Protein AF-A0A538EW09-F1 (afdb_monomer)

Mean predicted aligned error: 12.47 Å

Sequence (63 aa):
MLPEVGITGLIVILIVALLVFGPKRLPEIGRSLGKGMREFKD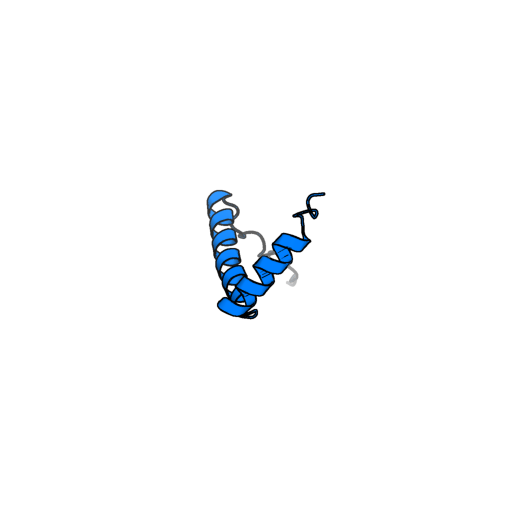SITGNSPEKAELPPSADDTPK

Secondary structure (DSSP, 8-state):
-----SHHHHHHHHHHHHHHH-TTHHHHHHHHHHHHHHHHHHHHHT----TT-PPP-------

pLDDT: mean 80.8, std 15.03, range [50.78, 95.81]

Solvent-accessible surface area (backbone atoms only — not comparable to full-atom values): 4066 Å² total; per-residue (Å²): 137,74,75,77,77,47,71,65,50,53,49,55,54,48,50,55,48,32,70,74,65,32,76,71,44,57,60,50,51,49,53,54,50,50,50,53,51,47,56,52,49,34,66,74,68,68,57,71,85,76,83,74,75,69,74,78,75,90,81,74,90,85,136

Structure (mmCIF, N/CA/C/O backbone):
data_AF-A0A538EW09-F1
#
_entry.id   AF-A0A538EW09-F1
#
loop_
_atom_site.group_PDB
_atom_site.id
_atom_site.type_symbol
_atom_site.label_atom_id
_atom_site.label_alt_id
_atom_site.label_comp_id
_atom_site.label_asym_id
_atom_site.label_entity_id
_atom_site.label_seq_id
_atom_site.pdbx_PDB_ins_code
_atom_site.Cartn_x
_atom_site.Cartn_y
_atom_site.Cartn_z
_atom_site.occupancy
_atom_site.B_iso_or_equiv
_atom_site.auth_seq_id
_atom_site.auth_comp_id
_atom_site.auth_asym_id
_atom_site.auth_atom_id
_atom_site.pdbx_PDB_model_num
ATOM 1 N N . MET A 1 1 ? 27.115 -8.701 -17.598 1.00 50.78 1 MET A N 1
ATOM 2 C CA . MET A 1 1 ? 26.369 -7.429 -17.677 1.00 50.78 1 MET A CA 1
ATOM 3 C C . MET A 1 1 ? 24.919 -7.701 -17.301 1.00 50.78 1 MET A C 1
ATOM 5 O O . MET A 1 1 ? 24.055 -7.730 -18.165 1.00 50.78 1 MET A O 1
ATOM 9 N N . LEU A 1 2 ? 24.666 -8.032 -16.033 1.00 56.47 2 LEU A N 1
ATOM 10 C CA . LEU A 1 2 ? 23.294 -8.154 -15.549 1.00 56.47 2 LEU A CA 1
ATOM 11 C C . LEU A 1 2 ? 22.804 -6.721 -15.333 1.00 56.47 2 LEU A C 1
ATOM 13 O O . LEU A 1 2 ? 23.490 -5.992 -14.614 1.00 56.47 2 LEU A O 1
ATOM 17 N N . PRO A 1 3 ? 21.699 -6.284 -15.965 1.00 61.19 3 PRO A N 1
ATOM 18 C CA . PRO A 1 3 ? 21.055 -5.056 -15.534 1.00 61.19 3 PRO A CA 1
ATOM 19 C C . PRO A 1 3 ? 20.802 -5.248 -14.049 1.00 61.19 3 PRO A C 1
ATOM 21 O O . PRO A 1 3 ? 20.326 -6.304 -13.645 1.00 61.19 3 PRO A O 1
ATOM 24 N N . GLU A 1 4 ? 21.236 -4.295 -13.244 1.00 65.31 4 GLU A N 1
ATOM 25 C CA . GLU A 1 4 ? 21.041 -4.290 -11.806 1.00 65.31 4 GLU A CA 1
ATOM 26 C C . GLU A 1 4 ? 19.533 -4.462 -11.564 1.00 65.31 4 GLU A C 1
ATOM 28 O O . GL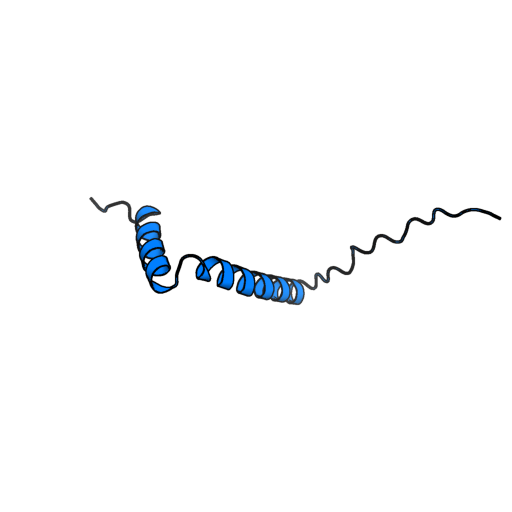U A 1 4 ? 18.758 -3.511 -11.675 1.00 65.31 4 GLU A O 1
ATOM 33 N N . VAL A 1 5 ? 19.086 -5.710 -11.352 1.00 65.31 5 VAL A N 1
ATOM 34 C CA . VAL A 1 5 ? 17.682 -6.093 -11.122 1.00 65.31 5 VAL A CA 1
ATOM 35 C C . VAL A 1 5 ? 17.333 -5.685 -9.691 1.00 65.31 5 VAL A C 1
ATOM 37 O O . VAL A 1 5 ? 16.940 -6.485 -8.855 1.00 65.31 5 VAL A O 1
ATOM 40 N N . GLY A 1 6 ? 17.616 -4.432 -9.368 1.00 81.00 6 GLY A N 1
ATOM 41 C CA . GLY A 1 6 ? 17.309 -3.795 -8.112 1.00 81.00 6 GLY A CA 1
ATOM 42 C C . GLY A 1 6 ? 15.959 -3.104 -8.219 1.00 81.00 6 GLY A C 1
ATOM 43 O O . GLY A 1 6 ? 15.007 -3.607 -8.823 1.00 81.00 6 GLY A O 1
ATOM 44 N N . ILE A 1 7 ? 15.901 -1.901 -7.659 1.00 89.19 7 ILE A N 1
ATOM 45 C CA . ILE A 1 7 ? 14.687 -1.085 -7.541 1.00 89.19 7 ILE A CA 1
ATOM 46 C C . ILE A 1 7 ? 13.966 -0.917 -8.893 1.00 89.19 7 ILE A C 1
ATOM 48 O O . ILE A 1 7 ? 12.738 -0.946 -8.940 1.00 89.19 7 ILE A O 1
ATOM 52 N N . THR A 1 8 ? 14.700 -0.837 -10.006 1.00 88.19 8 THR A N 1
ATOM 53 C CA . THR A 1 8 ? 14.133 -0.721 -11.359 1.00 88.19 8 THR A CA 1
ATOM 54 C C . THR A 1 8 ? 13.227 -1.898 -11.734 1.00 88.19 8 THR A C 1
ATOM 56 O O . THR A 1 8 ? 12.138 -1.684 -12.264 1.00 88.19 8 THR A O 1
ATOM 59 N N . GLY A 1 9 ? 13.629 -3.138 -11.428 1.00 89.75 9 GLY A N 1
ATOM 60 C CA . GLY A 1 9 ? 12.810 -4.324 -11.711 1.00 89.75 9 GLY A CA 1
ATOM 61 C C . GLY A 1 9 ? 11.533 -4.349 -10.871 1.00 89.75 9 GLY A C 1
ATOM 62 O O . GLY A 1 9 ? 10.449 -4.637 -11.381 1.00 89.75 9 GLY A O 1
ATOM 63 N N . LEU A 1 10 ? 11.646 -3.954 -9.600 1.00 91.81 10 LEU A N 1
ATOM 64 C CA . LEU A 1 10 ? 10.506 -3.828 -8.696 1.00 91.81 10 LEU A CA 1
ATOM 65 C C . LEU A 1 10 ? 9.487 -2.798 -9.203 1.00 91.81 10 LEU A C 1
ATOM 67 O O . LEU A 1 10 ? 8.290 -3.071 -9.176 1.00 91.81 10 LEU A O 1
ATOM 71 N N . ILE A 1 11 ? 9.949 -1.647 -9.706 1.00 92.88 11 ILE A N 1
ATOM 72 C CA . ILE A 1 11 ? 9.084 -0.596 -10.265 1.00 92.88 11 ILE A CA 1
ATOM 73 C C . ILE A 1 11 ? 8.282 -1.118 -11.460 1.00 92.88 11 ILE A C 1
ATOM 75 O O . ILE A 1 11 ? 7.081 -0.864 -11.533 1.00 92.88 11 ILE A O 1
ATOM 79 N N . VAL A 1 12 ? 8.902 -1.874 -12.372 1.00 94.00 12 VAL A N 1
ATOM 80 C CA . VAL A 1 12 ? 8.202 -2.439 -13.541 1.00 94.0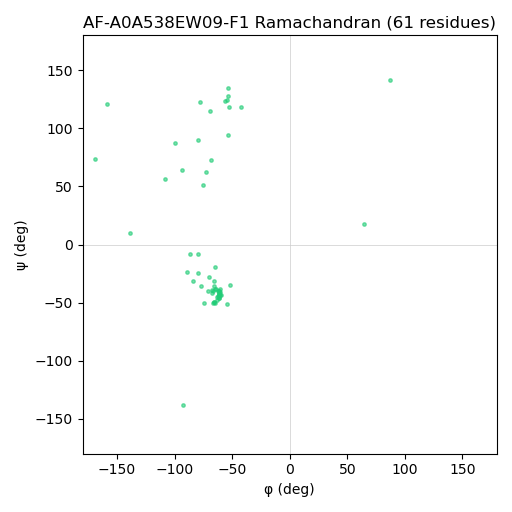0 12 VAL A CA 1
ATOM 81 C C . VAL A 1 12 ? 7.080 -3.381 -13.102 1.00 94.00 12 VAL A C 1
ATOM 83 O O . VAL A 1 12 ? 5.951 -3.258 -13.579 1.00 94.00 12 VAL A O 1
ATOM 86 N N . ILE A 1 13 ? 7.357 -4.272 -12.146 1.00 93.25 13 ILE A N 1
ATOM 87 C CA . ILE A 1 13 ? 6.344 -5.178 -11.584 1.00 93.25 13 ILE A CA 1
ATOM 88 C C . ILE A 1 13 ? 5.228 -4.375 -10.908 1.00 93.25 13 ILE A C 1
ATOM 90 O O . ILE A 1 13 ? 4.051 -4.682 -11.097 1.00 93.25 13 ILE A O 1
ATOM 94 N N . LEU A 1 14 ? 5.579 -3.322 -10.163 1.00 93.38 14 LEU A N 1
ATOM 95 C CA . LEU A 1 14 ? 4.604 -2.462 -9.498 1.00 93.38 14 LEU A CA 1
ATOM 96 C C . LEU A 1 14 ? 3.685 -1.775 -10.510 1.00 93.38 14 LEU A C 1
ATOM 98 O O . LEU A 1 14 ? 2.479 -1.745 -10.302 1.00 93.38 14 LEU A O 1
ATOM 102 N N . ILE A 1 15 ? 4.223 -1.266 -11.621 1.00 94.88 15 ILE A N 1
ATOM 103 C CA . ILE A 1 15 ? 3.430 -0.638 -12.686 1.00 94.88 15 ILE A CA 1
ATOM 104 C C . ILE A 1 15 ? 2.453 -1.644 -13.297 1.00 94.88 15 ILE A C 1
ATOM 106 O O . ILE A 1 15 ? 1.272 -1.332 -13.439 1.00 94.88 15 ILE A O 1
ATOM 110 N N . VAL A 1 16 ? 2.902 -2.862 -13.610 1.00 95.44 16 VAL A N 1
ATOM 111 C CA . VAL A 1 16 ? 2.015 -3.909 -14.145 1.00 95.44 16 VAL A CA 1
ATOM 112 C C . VAL A 1 16 ? 0.926 -4.273 -13.130 1.00 95.44 16 VAL A C 1
ATOM 114 O O . VAL A 1 16 ? -0.252 -4.330 -13.481 1.00 95.44 16 VAL A O 1
ATOM 117 N N . ALA A 1 17 ? 1.284 -4.438 -11.856 1.00 94.31 17 ALA A N 1
ATOM 118 C CA . ALA A 1 17 ? 0.324 -4.691 -10.785 1.00 94.31 17 ALA A CA 1
ATOM 119 C C . ALA A 1 17 ? -0.677 -3.533 -10.625 1.00 94.31 17 ALA A C 1
ATOM 121 O O . ALA A 1 17 ? -1.870 -3.768 -10.450 1.00 94.31 17 ALA A O 1
ATOM 122 N N . LEU A 1 18 ? -0.225 -2.283 -10.738 1.00 94.06 18 LEU A N 1
ATOM 123 C CA . LEU A 1 18 ? -1.070 -1.088 -10.701 1.00 94.06 18 LEU A CA 1
ATOM 124 C C . LEU A 1 18 ? -2.016 -1.000 -11.899 1.00 94.06 18 LEU A C 1
ATOM 126 O O . LEU A 1 18 ? -3.106 -0.463 -11.745 1.00 94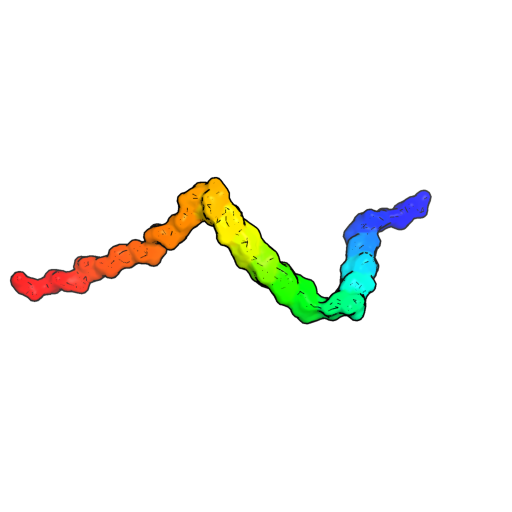.06 18 LEU A O 1
ATOM 130 N N . LEU A 1 19 ? -1.640 -1.513 -13.071 1.00 94.44 19 LEU A N 1
ATOM 131 C CA . LEU A 1 19 ? -2.539 -1.576 -14.226 1.00 94.44 19 LEU A CA 1
ATOM 132 C C . LEU A 1 19 ? -3.640 -2.625 -14.031 1.00 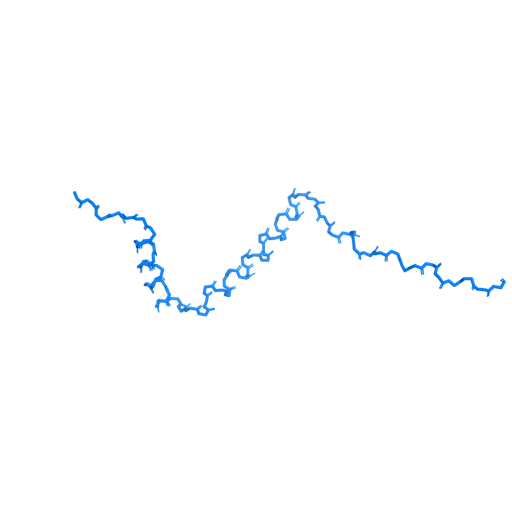94.44 19 LEU A C 1
ATOM 134 O O . LEU A 1 19 ? -4.791 -2.363 -14.367 1.00 94.44 19 LEU A O 1
ATOM 138 N N . VAL A 1 20 ? -3.307 -3.782 -13.450 1.00 94.44 20 VAL A N 1
ATOM 139 C CA . VAL A 1 20 ? -4.271 -4.867 -13.191 1.00 94.44 20 VAL A CA 1
ATOM 140 C C . VAL A 1 20 ? -5.196 -4.531 -12.018 1.00 94.44 20 VAL A C 1
ATOM 142 O O . VAL A 1 20 ? -6.415 -4.640 -12.127 1.00 94.44 20 VAL A O 1
ATOM 145 N N . PHE A 1 21 ? -4.629 -4.117 -10.885 1.00 91.75 21 PHE A N 1
ATOM 146 C CA . PHE A 1 21 ? -5.380 -3.851 -9.656 1.00 91.75 21 PHE A CA 1
ATOM 147 C C . PHE A 1 21 ? -5.890 -2.409 -9.559 1.00 91.75 21 PHE A C 1
ATOM 149 O O . PHE A 1 21 ? -6.870 -2.146 -8.863 1.00 91.75 21 PHE A O 1
ATOM 156 N N . GLY A 1 22 ? -5.255 -1.468 -10.256 1.00 91.69 22 GLY A N 1
ATOM 157 C CA . GLY A 1 22 ? -5.543 -0.038 -10.180 1.00 91.69 22 GLY A CA 1
ATOM 158 C C . GLY A 1 22 ? -4.771 0.672 -9.052 1.00 91.69 22 GLY A C 1
ATOM 159 O O . GLY A 1 22 ? -4.702 0.167 -7.926 1.00 91.69 22 GLY A O 1
ATOM 160 N N . PRO A 1 23 ? -4.280 1.910 -9.271 1.00 89.50 23 PRO A N 1
ATOM 161 C CA . PRO A 1 23 ? -3.544 2.675 -8.257 1.00 89.50 23 PRO A CA 1
ATOM 162 C C . PRO A 1 23 ? -4.375 3.056 -7.034 1.00 89.50 23 PRO A C 1
ATOM 164 O O . PRO A 1 23 ? -3.822 3.340 -5.977 1.00 89.50 23 PRO A O 1
ATOM 167 N N . LYS A 1 24 ? -5.705 3.039 -7.151 1.00 90.88 24 LYS A N 1
ATOM 168 C CA . LYS A 1 24 ? -6.615 3.321 -6.036 1.00 90.88 24 LYS A CA 1
ATOM 169 C C . LYS A 1 24 ? -6.798 2.130 -5.092 1.00 90.88 24 LYS A C 1
ATOM 171 O O . LYS A 1 24 ? -7.093 2.352 -3.923 1.00 90.88 24 LYS A O 1
ATOM 176 N N . ARG A 1 25 ? -6.592 0.891 -5.559 1.00 89.56 25 ARG A N 1
ATOM 177 C CA . ARG A 1 25 ? -6.830 -0.316 -4.746 1.00 89.56 25 ARG A CA 1
ATOM 178 C C . ARG A 1 25 ? -5.655 -0.684 -3.853 1.00 89.56 25 ARG A C 1
ATOM 180 O O . ARG A 1 25 ? -5.862 -1.164 -2.746 1.00 89.56 25 ARG A O 1
ATOM 187 N N . LEU A 1 26 ? -4.429 -0.390 -4.280 1.00 91.12 26 LEU A N 1
ATOM 188 C CA . LEU A 1 26 ? -3.229 -0.578 -3.458 1.00 91.12 26 LEU A CA 1
ATOM 189 C C . LEU A 1 26 ? -3.295 0.132 -2.084 1.00 91.12 26 LEU A C 1
ATOM 191 O O . LEU A 1 26 ? -3.103 -0.537 -1.067 1.00 91.12 26 LEU A O 1
ATOM 195 N N . PRO A 1 27 ? -3.621 1.440 -1.994 1.00 88.88 27 PRO A N 1
ATOM 196 C CA . PRO A 1 27 ? -3.751 2.120 -0.704 1.00 88.88 27 PRO A CA 1
ATOM 197 C C . PRO A 1 27 ? -4.984 1.672 0.091 1.00 88.88 27 PRO A C 1
ATOM 199 O O . PRO A 1 27 ? -4.963 1.715 1.318 1.00 88.88 27 PRO A O 1
ATOM 202 N N . GLU A 1 28 ? -6.054 1.235 -0.573 1.00 92.94 28 GLU A N 1
ATOM 203 C CA . GLU A 1 28 ? -7.259 0.701 0.074 1.00 92.94 28 GLU A CA 1
ATOM 204 C C . GLU A 1 28 ? -6.955 -0.612 0.816 1.00 92.94 28 GLU A C 1
ATOM 206 O O . GLU A 1 28 ? -7.219 -0.725 2.016 1.00 92.94 28 GLU A O 1
ATOM 211 N N . ILE A 1 29 ? -6.291 -1.550 0.134 1.00 92.19 29 ILE A N 1
ATOM 212 C CA . ILE A 1 29 ? -5.833 -2.823 0.705 1.00 92.19 29 ILE A CA 1
ATOM 213 C C . ILE A 1 29 ? -4.806 -2.567 1.813 1.00 92.19 29 ILE A C 1
ATOM 215 O O . ILE A 1 29 ? -4.930 -3.120 2.903 1.00 92.19 29 ILE A O 1
ATOM 219 N N . GLY A 1 30 ? -3.840 -1.669 1.590 1.00 93.44 30 GLY A N 1
ATOM 220 C CA . GLY A 1 30 ? -2.848 -1.298 2.604 1.00 93.44 30 GLY A CA 1
ATOM 221 C C . GLY A 1 30 ? -3.467 -0.692 3.869 1.00 93.44 30 GLY A C 1
ATOM 222 O O . GLY A 1 30 ? -3.033 -1.007 4.975 1.00 93.44 30 GLY A O 1
ATOM 223 N N . ARG A 1 31 ? -4.519 0.129 3.742 1.00 94.31 31 ARG A N 1
ATOM 224 C CA . ARG A 1 31 ? -5.254 0.678 4.897 1.00 94.31 31 ARG A CA 1
ATOM 225 C C . ARG A 1 31 ? -6.020 -0.398 5.662 1.00 94.31 31 ARG A C 1
ATOM 227 O O . ARG A 1 31 ? -6.021 -0.362 6.888 1.00 94.31 31 ARG A O 1
ATOM 234 N N . SER A 1 32 ? -6.670 -1.328 4.963 1.00 94.06 32 SER A N 1
ATOM 235 C CA . SER A 1 32 ? -7.390 -2.444 5.591 1.00 94.06 32 SER A CA 1
ATOM 236 C C . SER A 1 32 ? -6.428 -3.389 6.321 1.00 94.06 32 SER A C 1
ATOM 238 O O . SER A 1 32 ? -6.601 -3.641 7.513 1.00 94.06 32 SER A O 1
ATOM 240 N N . LEU A 1 33 ? -5.350 -3.806 5.649 1.00 95.81 33 LEU A N 1
ATOM 241 C CA . LEU A 1 33 ? -4.293 -4.630 6.237 1.00 95.81 33 LEU A CA 1
ATOM 242 C C . LEU A 1 33 ? -3.584 -3.919 7.390 1.00 95.81 33 LEU A C 1
ATOM 244 O O . LEU A 1 33 ? -3.297 -4.544 8.402 1.00 95.81 33 LEU A O 1
ATOM 248 N N . GLY A 1 34 ? -3.324 -2.616 7.273 1.00 94.12 34 GLY A N 1
ATOM 249 C CA . GLY A 1 34 ? -2.663 -1.833 8.316 1.00 94.12 34 GLY A CA 1
ATOM 250 C C . GLY A 1 34 ? -3.480 -1.744 9.605 1.00 94.12 34 GLY A C 1
ATOM 251 O O . GLY A 1 34 ? -2.913 -1.840 10.691 1.00 94.12 34 GLY A O 1
ATOM 252 N N . LYS A 1 35 ? -4.809 -1.614 9.500 1.00 94.06 35 LYS A N 1
ATOM 253 C CA . LYS A 1 35 ? -5.711 -1.667 10.661 1.00 94.06 35 LYS A CA 1
ATOM 254 C C . LYS A 1 35 ? -5.696 -3.047 11.314 1.00 94.06 35 LYS A C 1
ATOM 256 O O . LYS A 1 35 ? -5.422 -3.135 12.504 1.00 94.06 35 LYS A O 1
ATOM 261 N N . GLY A 1 36 ? -5.864 -4.109 10.521 1.00 94.88 36 GLY A N 1
ATOM 262 C CA . GLY A 1 36 ? -5.813 -5.483 11.029 1.00 94.88 36 GLY A CA 1
ATOM 263 C C . GLY A 1 36 ? -4.461 -5.833 11.657 1.00 94.88 36 GLY A C 1
ATOM 264 O O . GLY A 1 36 ? -4.412 -6.424 12.726 1.00 94.88 36 GLY A O 1
ATOM 265 N N . MET A 1 37 ? -3.353 -5.401 11.050 1.00 94.94 37 MET A N 1
ATOM 266 C CA . MET A 1 37 ? -2.002 -5.594 11.588 1.00 94.94 37 MET A CA 1
ATOM 267 C C . MET A 1 37 ? -1.785 -4.819 12.890 1.00 94.94 37 MET A C 1
ATOM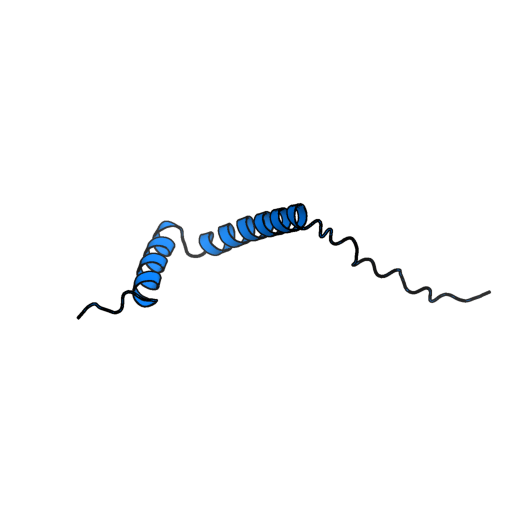 269 O O . MET A 1 37 ? -1.088 -5.299 13.779 1.00 94.94 37 MET A O 1
ATOM 273 N N . ARG A 1 38 ? -2.370 -3.622 13.018 1.00 91.50 38 ARG A N 1
ATOM 274 C CA . ARG A 1 38 ? -2.323 -2.833 14.252 1.00 91.50 38 ARG A CA 1
ATOM 275 C C . ARG A 1 38 ? -3.090 -3.529 15.370 1.00 91.50 38 ARG A C 1
ATOM 277 O O . ARG A 1 38 ? -2.501 -3.767 16.411 1.00 91.50 38 ARG A O 1
ATOM 284 N N . GLU A 1 39 ? -4.328 -3.938 15.122 1.00 90.12 39 GLU A N 1
ATOM 285 C CA . GLU A 1 39 ? -5.149 -4.679 16.091 1.00 90.12 39 GLU A CA 1
ATOM 286 C C . GLU A 1 39 ? -4.514 -6.026 16.475 1.00 90.12 39 GLU A C 1
ATOM 288 O O . GLU A 1 39 ? -4.482 -6.395 17.650 1.00 90.12 39 GLU A O 1
ATOM 293 N N . PHE A 1 40 ? -3.931 -6.734 15.502 1.00 93.25 40 PHE A N 1
ATOM 294 C CA . PHE A 1 40 ? -3.183 -7.971 15.724 1.00 93.25 40 PHE A CA 1
ATOM 295 C C . PHE A 1 40 ? -1.948 -7.736 16.597 1.00 93.25 40 PHE A C 1
ATOM 297 O O . PHE A 1 40 ? -1.737 -8.445 17.580 1.00 93.25 40 PHE A O 1
ATOM 304 N N . LYS A 1 41 ? -1.153 -6.705 16.284 1.00 90.06 41 LYS A N 1
ATOM 305 C CA . LYS A 1 41 ? 0.008 -6.320 17.090 1.00 90.06 41 LYS A CA 1
ATOM 306 C C . LYS A 1 41 ? -0.406 -5.920 18.504 1.00 90.06 41 LYS A C 1
ATOM 308 O O . LYS A 1 41 ? 0.250 -6.343 19.452 1.00 90.06 41 LYS A O 1
ATOM 313 N N . ASP A 1 42 ? -1.467 -5.134 18.648 1.00 89.12 42 ASP A N 1
ATOM 314 C CA . ASP A 1 42 ? -1.959 -4.645 19.937 1.00 89.12 42 ASP A CA 1
ATOM 315 C C . ASP A 1 42 ? -2.449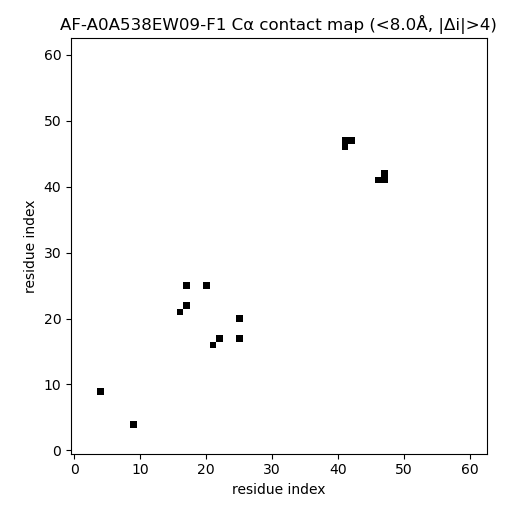 -5.818 20.808 1.00 89.12 42 ASP A C 1
ATOM 317 O O . ASP A 1 42 ? -2.120 -5.880 21.993 1.00 89.12 42 ASP A O 1
ATOM 321 N N . SER A 1 43 ? -3.101 -6.814 20.195 1.00 86.75 43 SER A N 1
ATOM 322 C CA . SER A 1 43 ? -3.544 -8.050 20.860 1.00 86.75 43 SER A CA 1
ATOM 323 C C . SER A 1 43 ? -2.380 -8.939 21.306 1.00 86.75 43 SER A C 1
ATOM 325 O O . SER A 1 43 ? -2.425 -9.520 22.386 1.00 86.75 43 SER A O 1
ATOM 327 N N . ILE A 1 44 ? -1.321 -9.041 20.495 1.00 91.06 44 ILE A N 1
ATOM 328 C CA . ILE A 1 44 ? -0.136 -9.853 20.821 1.00 91.06 44 ILE A CA 1
ATOM 329 C C . ILE A 1 44 ? 0.766 -9.158 21.843 1.00 91.06 44 ILE A C 1
ATOM 331 O O . ILE A 1 44 ? 1.367 -9.815 22.688 1.00 91.06 44 ILE A O 1
ATOM 335 N N . THR A 1 45 ? 0.875 -7.833 21.768 1.00 84.19 45 THR A N 1
ATOM 336 C CA . THR A 1 45 ? 1.766 -7.043 22.633 1.00 84.19 45 THR A CA 1
ATOM 337 C C . THR A 1 45 ? 1.083 -6.667 23.955 1.00 84.19 45 THR A C 1
ATOM 339 O O . THR A 1 45 ? 1.738 -6.148 24.852 1.00 84.19 45 THR A O 1
ATOM 342 N N . GLY A 1 46 ? -0.226 -6.920 24.103 1.00 70.88 46 GLY A N 1
ATOM 343 C CA . GLY A 1 46 ? -1.000 -6.576 25.303 1.00 70.88 46 GLY A CA 1
ATOM 344 C C . GLY A 1 46 ? -1.101 -5.068 25.547 1.00 70.88 46 GLY A C 1
ATOM 345 O O . GLY A 1 46 ? -1.398 -4.625 26.653 1.00 70.88 46 GLY A O 1
ATOM 346 N N . ASN A 1 47 ? -0.819 -4.262 24.523 1.00 62.50 47 ASN A N 1
ATOM 347 C CA . ASN A 1 47 ? -0.678 -2.820 24.642 1.00 62.50 47 ASN A CA 1
ATOM 348 C C . ASN A 1 47 ? -2.021 -2.147 24.333 1.00 62.50 47 ASN A C 1
ATOM 350 O O . ASN A 1 47 ? -2.145 -1.424 23.344 1.00 62.50 47 ASN A O 1
ATOM 354 N N . SER A 1 48 ? -3.034 -2.411 25.167 1.00 60.97 48 SER A N 1
ATOM 355 C CA . SER A 1 48 ? -4.302 -1.678 25.124 1.00 60.97 48 SER A CA 1
ATOM 356 C C . SER A 1 48 ? -4.009 -0.186 25.294 1.00 60.97 48 SER A C 1
ATOM 358 O O . SER A 1 48 ? -3.387 0.195 26.292 1.00 60.97 48 SER A O 1
ATOM 360 N N . PRO A 1 49 ? -4.426 0.692 24.365 1.00 60.81 49 PRO A N 1
ATOM 361 C CA . PRO A 1 49 ? -4.365 2.131 24.571 1.00 60.81 49 PRO A CA 1
ATOM 362 C C . PRO A 1 49 ? -5.439 2.555 25.588 1.00 60.81 49 PRO A C 1
ATOM 364 O O . PRO A 1 49 ? -6.339 3.316 25.269 1.00 60.81 49 PRO A O 1
ATOM 367 N N . GLU A 1 50 ? -5.352 2.061 26.823 1.00 56.72 50 GLU A N 1
ATOM 368 C CA . GLU A 1 50 ? -6.147 2.544 27.960 1.00 56.72 50 GLU A CA 1
ATOM 369 C C . GLU A 1 50 ? -5.554 3.845 28.536 1.00 56.72 50 GLU A C 1
ATOM 371 O O . GLU A 1 50 ? -6.161 4.526 29.350 1.00 56.72 50 GLU A O 1
ATOM 376 N N . LYS A 1 51 ? -4.368 4.265 28.079 1.00 57.00 51 LYS A N 1
ATOM 377 C CA . LYS A 1 51 ? -3.653 5.412 28.649 1.00 57.00 51 LYS A CA 1
ATOM 378 C C . LYS A 1 51 ? -3.635 6.641 27.741 1.00 57.00 51 LYS A C 1
ATOM 380 O O . LYS A 1 51 ? -2.568 7.151 27.405 1.00 57.00 51 LYS A O 1
ATOM 385 N N . ALA A 1 52 ? -4.811 7.116 27.345 1.00 60.16 52 ALA A N 1
ATOM 386 C CA . ALA A 1 52 ? -4.968 8.467 26.797 1.00 60.16 52 ALA A CA 1
ATOM 387 C C . ALA A 1 52 ? -6.224 9.203 27.300 1.00 60.16 52 ALA A C 1
ATOM 389 O O . ALA A 1 52 ? -6.506 10.296 26.819 1.00 60.16 52 ALA A O 1
ATOM 390 N N . GLU A 1 53 ? -6.934 8.676 28.302 1.00 53.84 53 GLU A N 1
ATOM 391 C CA . GLU A 1 53 ? -7.724 9.532 29.189 1.00 53.84 53 GLU A CA 1
ATOM 392 C C . GLU A 1 53 ? -6.758 10.140 30.207 1.00 53.84 53 GLU A C 1
ATOM 394 O O . GLU A 1 53 ? -6.438 9.574 31.251 1.00 53.84 53 GLU A O 1
ATOM 399 N N . LEU A 1 54 ? -6.210 11.299 29.839 1.00 65.44 54 LEU A N 1
ATOM 400 C CA . LEU A 1 54 ? -5.737 12.253 30.830 1.00 65.44 54 LEU A CA 1
ATOM 401 C C . LEU A 1 54 ? -6.932 12.517 31.762 1.00 65.44 54 LEU A C 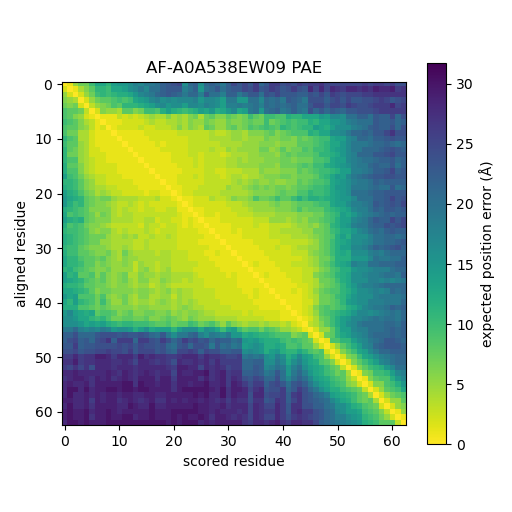1
ATOM 403 O O . LEU A 1 54 ? -7.996 12.872 31.246 1.00 65.44 54 LEU A O 1
ATOM 407 N N . PRO A 1 55 ? -6.807 12.324 33.090 1.00 64.69 55 PRO A N 1
ATOM 408 C CA . PRO A 1 55 ? -7.862 12.734 34.005 1.00 64.69 55 PRO A CA 1
ATOM 409 C C . PRO A 1 55 ? -8.164 14.210 33.721 1.00 64.69 55 PRO A C 1
ATOM 411 O O . PRO A 1 55 ? -7.208 14.975 33.541 1.00 64.69 55 PRO A O 1
ATO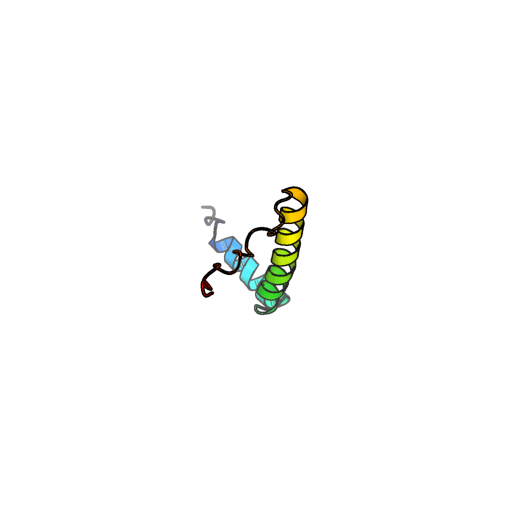M 414 N N . PRO A 1 56 ? -9.443 14.620 33.622 1.00 65.44 56 PRO A N 1
ATOM 415 C CA . PRO A 1 56 ? -9.768 16.031 33.517 1.00 65.44 56 PRO A CA 1
ATOM 416 C C . PRO A 1 56 ? -9.078 16.714 34.689 1.00 65.44 56 PRO A C 1
ATOM 418 O O . PRO A 1 56 ? -9.294 16.334 35.843 1.00 65.44 56 PRO A O 1
ATOM 421 N N . SER A 1 57 ? -8.163 17.631 34.369 1.00 63.00 57 SER A N 1
ATOM 422 C CA . SER A 1 57 ? -7.493 18.473 35.345 1.00 63.00 57 SER A CA 1
ATOM 423 C C . SER A 1 57 ? -8.541 18.944 36.338 1.00 63.00 57 SER A C 1
ATOM 425 O O . SER A 1 57 ? -9.528 19.567 35.950 1.00 63.00 57 SER A O 1
ATOM 427 N N . ALA A 1 58 ? -8.351 18.572 37.601 1.00 63.75 58 ALA A N 1
ATOM 428 C CA . ALA A 1 58 ? -9.118 19.084 38.716 1.00 63.75 58 ALA A CA 1
ATOM 429 C C . ALA A 1 58 ? -8.747 20.562 38.910 1.00 63.75 58 ALA A C 1
ATOM 431 O O . ALA A 1 58 ? -8.017 20.912 39.830 1.00 63.75 58 ALA A O 1
ATOM 432 N N . ASP A 1 59 ? -9.213 21.405 37.994 1.00 66.44 59 ASP A N 1
ATOM 433 C CA . ASP A 1 59 ? -9.384 22.838 38.175 1.00 66.44 59 ASP A CA 1
ATOM 434 C C . ASP A 1 59 ? -10.865 23.056 38.478 1.00 66.44 59 ASP A C 1
ATOM 436 O O . ASP A 1 59 ? -11.673 23.215 37.573 1.00 66.44 59 ASP A O 1
ATOM 440 N N . ASP A 1 60 ? -11.217 22.971 39.760 1.00 61.84 60 ASP A N 1
ATOM 441 C CA . ASP A 1 60 ? -12.350 23.696 40.343 1.00 61.84 60 ASP A CA 1
ATOM 442 C C . ASP A 1 60 ? -12.294 23.564 41.877 1.00 61.84 60 ASP A C 1
ATOM 444 O O . ASP A 1 60 ? -13.057 22.849 42.523 1.00 61.84 60 ASP A O 1
ATOM 448 N N . THR A 1 61 ? -11.359 24.283 42.502 1.00 71.62 61 THR A N 1
ATOM 449 C CA . THR A 1 61 ? -11.679 24.930 43.785 1.00 71.62 61 THR A CA 1
ATOM 450 C C . THR A 1 61 ? -12.667 26.054 43.476 1.00 71.62 61 THR A C 1
ATOM 452 O O . THR A 1 61 ? -12.261 26.985 42.777 1.00 71.62 61 THR A O 1
ATOM 455 N N . PRO A 1 62 ? -13.930 26.020 43.951 1.00 63.97 62 PRO A N 1
ATOM 456 C CA . PRO A 1 62 ? -14.262 26.840 45.128 1.00 63.97 62 PRO A CA 1
ATOM 457 C C . PRO A 1 62 ? -15.515 26.400 45.937 1.00 63.97 62 PRO A C 1
ATOM 459 O O . PRO A 1 62 ? -16.633 26.465 45.427 1.00 63.97 62 PRO A O 1
ATOM 462 N N . LYS A 1 63 ? -15.352 26.093 47.234 1.00 51.28 63 LYS A N 1
ATOM 463 C CA . LYS A 1 63 ? -16.061 26.679 48.407 1.00 51.28 63 LYS A CA 1
ATOM 464 C C . LYS A 1 63 ? -15.911 25.819 49.656 1.00 51.28 63 LYS A C 1
ATOM 466 O O . LYS A 1 63 ? -16.213 24.612 49.582 1.00 51.28 63 LYS A O 1
#

Foldseek 3Di:
DPPPCPPVVVVVVVVVVCVVCNPVVVVVVVVVVVVVVVVVCCVVVVPPPPPPPPPPPPPDDDD

Radius of gyration: 23.31 Å; Cα contacts (8 Å, |Δi|>4): 8; chains: 1; bounding box: 42×37×66 Å